Protein AF-A0AAN7WVH7-F1 (afdb_monomer)

Secondary structure (DSSP, 8-state):
-----PPPPHHHHHHHHHHHHHHHHHHHHHHHHHHHHHHHHHHHHHHHHHHHHHHHHHHHHHHHHHHHHHHHHHHHHHHHHHHHHHHHHHHH---HHHHHHHHHHHHHHTT--HHHHHHHHHHHHHHH--

InterPro domains:
  IPR000237 GRIP domain [PF01465] (77-118)
  IPR000237 GRIP domain [PS50913] (73-123)
  IPR000237 GRIP domain [SM00755] (76-123)
  IPR051952 Golgi-associated and autophagy-related protein [PTHR23157] (3-127)

Sequence (130 aa):
MALRRAAPSEPTLLLYAEQLARKEVEAGALRREKHRLQDELHRLQAATVANAEQHGEEAATLRGQIDKLHRDQSREGANMEYLKNVIYKFLTLQDTSGRMQTLNAILTILHFSPQEKNCVTKLQRNAWWR

Mean predicted aligned error: 12.23 Å

Solvent-accessible surface area (backbone atoms only — not comparable to full-atom values): 7289 Å² total; per-residue (Å²): 139,83,83,77,78,76,76,80,52,69,73,58,55,52,53,50,52,53,54,49,52,53,49,52,53,51,52,50,52,52,51,53,51,50,51,52,53,51,54,50,49,52,51,53,50,52,52,49,51,54,51,52,52,52,52,50,54,51,51,53,51,52,48,54,52,52,56,47,52,52,51,52,52,52,48,52,52,53,50,50,54,50,50,51,54,40,52,51,46,36,74,68,47,86,49,70,66,62,24,51,52,30,47,54,48,51,42,56,78,68,63,53,50,75,67,55,50,51,53,53,53,55,54,48,51,69,68,71,79,111

Radius of gyration: 44.94 Å; Cα contacts (8 Å, |Δi|>4): 24; chains: 1; bounding box: 76×31×127 Å

Foldseek 3Di:
DDPDPDDDDPVVVVVVVVVVVVVVVVVVVVVVVVVVVVVVVVVVVVVVVVVVVVVVVVVVVVVVVVVVVVVVVVVVVVLVVVLVVLVVCLVPDPDPVSVVVSVVVNCVSVVPDPVRVVVVVVVVCVVPVD

pLDDT: mean 88.32, std 13.07, range [39.53, 98.31]

Organism: Eleginops maclovinus (NCBI:txid56733)

Nearest PDB structures (foldseek):
  5f5p-assembly1_A  TM=4.307E-01  e=6.627E+00  Homo sapiens

Structure (mmCIF, N/CA/C/O backbone):
data_AF-A0AAN7WVH7-F1
#
_entry.id   AF-A0AAN7WVH7-F1
#
loop_
_atom_site.group_PDB
_atom_site.id
_atom_site.type_symbol
_atom_site.label_atom_id
_atom_site.label_alt_id
_atom_site.label_comp_id
_atom_site.label_asym_id
_atom_site.label_entity_id
_atom_site.label_seq_id
_atom_site.pdbx_PDB_ins_code
_atom_site.Cartn_x
_atom_site.Cartn_y
_atom_site.Cartn_z
_atom_site.occupancy
_atom_site.B_iso_or_equiv
_atom_site.auth_seq_id
_atom_site.auth_comp_id
_atom_site.auth_asym_id
_atom_site.auth_atom_id
_atom_site.pdbx_PDB_model_num
ATOM 1 N N . MET A 1 1 ? 38.923 -21.082 -78.537 1.00 39.53 1 MET A N 1
ATOM 2 C CA . MET A 1 1 ? 38.753 -19.616 -78.441 1.00 39.53 1 MET A CA 1
ATOM 3 C C . MET A 1 1 ? 38.916 -19.208 -76.985 1.00 39.53 1 MET A C 1
ATOM 5 O O . MET A 1 1 ? 38.106 -19.616 -76.166 1.00 39.53 1 MET A O 1
ATOM 9 N N . ALA A 1 2 ? 40.001 -18.508 -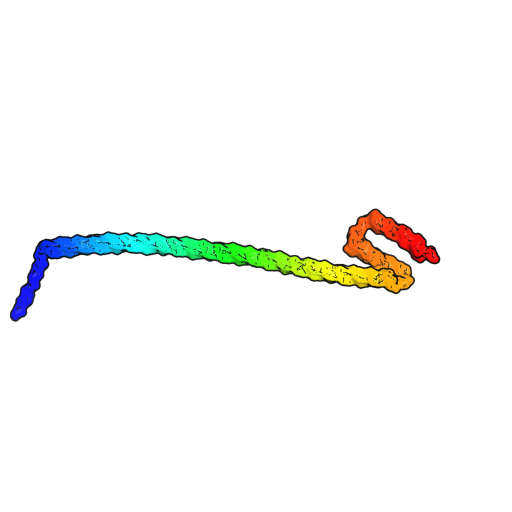76.651 1.00 43.25 2 ALA A N 1
ATOM 10 C CA . ALA A 1 2 ? 40.298 -18.080 -75.285 1.00 43.25 2 ALA A CA 1
ATOM 11 C C . ALA A 1 2 ? 39.622 -16.730 -74.998 1.00 43.25 2 ALA A C 1
ATOM 13 O O . ALA A 1 2 ? 39.844 -15.760 -75.720 1.00 43.25 2 ALA A O 1
ATOM 14 N N . LEU A 1 3 ? 38.797 -16.668 -73.950 1.00 47.31 3 LEU A N 1
ATOM 15 C CA . LEU A 1 3 ? 38.238 -15.420 -73.434 1.00 47.31 3 LEU A CA 1
ATOM 16 C C . LEU A 1 3 ? 39.374 -14.586 -72.832 1.00 47.31 3 LEU A C 1
ATOM 18 O O . LEU A 1 3 ? 39.871 -1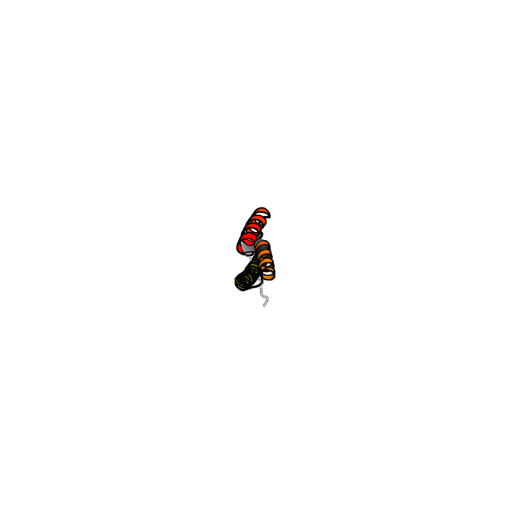4.873 -71.744 1.00 47.31 3 LEU A O 1
ATOM 22 N N . ARG A 1 4 ? 39.796 -13.544 -73.552 1.00 50.97 4 ARG A N 1
ATOM 23 C CA . ARG A 1 4 ? 40.710 -12.525 -73.034 1.00 50.97 4 ARG A CA 1
ATOM 24 C C . ARG A 1 4 ? 39.947 -11.727 -71.975 1.00 50.97 4 ARG A C 1
ATOM 26 O O . ARG A 1 4 ? 39.165 -10.843 -72.312 1.00 50.97 4 ARG A O 1
ATOM 33 N N . ARG A 1 5 ? 40.137 -12.064 -70.695 1.00 56.22 5 ARG A N 1
ATOM 34 C CA . ARG A 1 5 ? 39.713 -11.209 -69.577 1.00 56.22 5 ARG A CA 1
ATOM 35 C C . ARG A 1 5 ? 40.398 -9.855 -69.761 1.00 56.22 5 ARG A C 1
ATOM 37 O O . ARG A 1 5 ? 41.616 -9.762 -69.630 1.00 56.22 5 ARG A O 1
ATOM 44 N N . ALA A 1 6 ? 39.629 -8.833 -70.123 1.00 57.44 6 ALA A N 1
ATOM 45 C CA . ALA A 1 6 ? 40.107 -7.462 -70.095 1.00 57.44 6 ALA A CA 1
ATOM 46 C C . ALA A 1 6 ? 40.459 -7.129 -68.640 1.00 57.44 6 ALA A C 1
ATOM 48 O O . ALA A 1 6 ? 39.612 -7.259 -67.755 1.00 57.44 6 ALA A O 1
ATOM 49 N N . ALA A 1 7 ? 41.720 -6.776 -68.385 1.00 62.53 7 ALA A N 1
ATOM 50 C CA . ALA A 1 7 ? 42.112 -6.242 -67.091 1.00 62.53 7 ALA A CA 1
ATOM 51 C C . ALA A 1 7 ? 41.354 -4.919 -66.879 1.00 62.53 7 ALA A C 1
ATOM 53 O O . ALA A 1 7 ? 41.265 -4.130 -67.826 1.00 62.53 7 ALA A O 1
ATOM 54 N N . PRO A 1 8 ? 40.766 -4.685 -65.695 1.00 60.53 8 PRO A N 1
ATOM 55 C CA . PRO A 1 8 ? 40.081 -3.431 -65.417 1.00 60.53 8 PRO A CA 1
ATOM 56 C C . PRO A 1 8 ? 41.062 -2.270 -65.607 1.00 60.53 8 PRO A C 1
ATOM 58 O O . PRO A 1 8 ? 42.198 -2.331 -65.137 1.00 60.53 8 PRO A O 1
ATOM 61 N N . SER A 1 9 ? 40.642 -1.236 -66.336 1.00 68.94 9 SER A N 1
ATOM 62 C CA . SER A 1 9 ? 41.453 -0.038 -66.526 1.00 68.94 9 SER A CA 1
ATOM 63 C C . SER A 1 9 ? 41.626 0.678 -65.182 1.00 68.94 9 SER A C 1
ATOM 65 O O . SER A 1 9 ? 40.712 0.724 -64.359 1.00 68.94 9 SER A O 1
ATOM 67 N N . GLU A 1 10 ? 42.812 1.234 -64.953 1.00 69.62 10 GLU A N 1
ATOM 68 C CA . GLU A 1 10 ? 43.189 1.991 -63.750 1.00 69.62 10 GLU A CA 1
ATOM 69 C C . GLU A 1 10 ? 42.117 2.995 -63.247 1.00 69.62 10 GLU A C 1
ATOM 71 O O . GLU A 1 10 ? 41.813 2.975 -62.052 1.00 69.62 10 GLU A O 1
ATOM 76 N N . PRO A 1 11 ? 41.428 3.783 -64.106 1.00 75.81 11 PRO A N 1
ATOM 77 C CA . PRO A 1 11 ? 40.327 4.651 -63.665 1.00 75.81 11 PRO A CA 1
ATOM 78 C C . PRO A 1 11 ? 39.104 3.906 -63.096 1.00 75.81 11 PRO A C 1
ATOM 80 O O . PRO A 1 11 ? 38.418 4.433 -62.221 1.00 75.81 11 PRO A O 1
ATOM 83 N N . THR A 1 12 ? 38.816 2.679 -63.542 1.00 80.31 12 THR A N 1
ATOM 84 C CA . THR A 1 12 ? 37.715 1.861 -63.000 1.00 80.31 12 THR A CA 1
ATOM 85 C C . THR A 1 12 ? 38.056 1.295 -61.622 1.00 80.31 12 THR A C 1
ATOM 87 O O . THR A 1 12 ? 37.189 1.245 -60.749 1.00 80.31 12 THR A O 1
ATOM 90 N N . LEU A 1 13 ? 39.317 0.908 -61.401 1.00 86.06 13 LEU A N 1
ATOM 91 C CA . LEU A 1 13 ? 39.790 0.451 -60.090 1.00 86.06 13 LEU A CA 1
ATOM 92 C C . LEU A 1 13 ? 39.737 1.575 -59.048 1.00 86.06 13 LEU A C 1
ATOM 94 O O . LEU A 1 13 ? 39.318 1.339 -57.916 1.00 86.06 13 LEU A O 1
ATOM 98 N N . LEU A 1 14 ? 40.098 2.799 -59.445 1.00 86.50 14 LEU A N 1
ATOM 99 C CA . LEU A 1 14 ? 40.073 3.968 -58.566 1.00 86.50 14 LEU A CA 1
ATOM 100 C C . LEU A 1 14 ? 38.641 4.338 -58.145 1.00 86.50 14 LEU A C 1
ATOM 102 O O . LEU A 1 14 ? 38.384 4.533 -56.957 1.00 86.50 14 LEU A O 1
ATOM 106 N N . LEU A 1 15 ? 37.690 4.342 -59.087 1.00 88.50 15 LEU A N 1
ATOM 107 C CA . LEU A 1 15 ? 36.272 4.580 -58.786 1.00 88.50 15 LEU A CA 1
ATOM 108 C C . LEU A 1 15 ? 35.697 3.525 -57.826 1.00 88.50 15 LEU A C 1
ATOM 110 O O . LEU A 1 15 ? 34.948 3.857 -56.907 1.00 88.50 15 LEU A O 1
ATOM 114 N N . TYR A 1 16 ? 36.051 2.252 -58.020 1.00 91.69 16 TYR A N 1
ATOM 115 C CA . TYR A 1 16 ? 35.602 1.173 -57.139 1.00 91.69 16 TYR A CA 1
ATOM 116 C C . TYR A 1 16 ? 36.172 1.310 -55.720 1.00 91.69 16 TYR A C 1
ATOM 118 O O . TYR A 1 16 ? 35.438 1.151 -54.744 1.00 91.69 16 TYR A O 1
ATOM 126 N N . ALA A 1 17 ? 37.456 1.662 -55.593 1.00 90.88 17 ALA A N 1
ATOM 127 C CA . ALA A 1 17 ? 38.084 1.915 -54.298 1.00 90.88 17 ALA A CA 1
ATOM 128 C C . ALA A 1 17 ? 37.410 3.078 -53.548 1.00 90.88 17 ALA A C 1
ATOM 130 O O . ALA A 1 17 ? 37.166 2.981 -52.346 1.00 90.88 17 ALA A O 1
ATOM 131 N N . GLU A 1 18 ? 37.035 4.148 -54.256 1.00 91.88 18 GLU A N 1
ATOM 132 C CA . GLU A 1 18 ? 36.302 5.270 -53.663 1.00 91.88 18 GLU A CA 1
ATOM 133 C C . GLU A 1 18 ? 34.905 4.852 -53.168 1.00 91.88 18 GLU A C 1
ATOM 135 O O . GLU A 1 18 ? 34.496 5.203 -52.057 1.00 91.88 18 GLU A O 1
ATOM 140 N N . GLN A 1 19 ? 34.167 4.073 -53.965 1.00 93.25 19 GLN A N 1
ATOM 141 C CA . GLN A 1 19 ? 32.855 3.552 -53.567 1.00 93.25 19 GLN A CA 1
ATOM 142 C C . GLN A 1 19 ? 32.951 2.634 -52.345 1.00 93.25 19 GLN A C 1
ATOM 144 O O . GLN A 1 19 ? 32.116 2.731 -51.440 1.00 93.25 19 GLN A O 1
ATOM 149 N N . LEU A 1 20 ? 33.978 1.781 -52.297 1.00 94.00 20 LEU A N 1
ATOM 150 C CA . LEU A 1 20 ? 34.244 0.910 -51.157 1.00 94.00 20 LEU A CA 1
ATOM 151 C C . LEU A 1 20 ? 34.531 1.733 -49.896 1.00 94.00 20 LEU A C 1
ATOM 153 O O . LEU A 1 20 ? 33.885 1.511 -48.873 1.00 94.00 20 LEU A O 1
ATOM 157 N N . ALA A 1 21 ? 35.395 2.747 -49.990 1.00 93.12 21 ALA A N 1
ATOM 158 C CA . ALA A 1 21 ? 35.709 3.630 -48.869 1.00 93.12 21 ALA A CA 1
ATOM 159 C C . ALA A 1 21 ? 34.458 4.348 -48.325 1.00 93.12 21 ALA A C 1
ATOM 161 O O . ALA A 1 21 ? 34.244 4.403 -47.113 1.00 93.12 21 ALA A O 1
ATOM 162 N N . ARG A 1 22 ? 33.571 4.841 -49.204 1.00 94.00 22 ARG A N 1
ATOM 163 C CA . ARG A 1 22 ? 32.292 5.450 -48.786 1.00 94.00 22 ARG A CA 1
ATOM 164 C C . ARG A 1 22 ? 31.412 4.458 -48.025 1.00 94.00 22 ARG A C 1
ATOM 166 O O . ARG A 1 22 ? 30.834 4.815 -46.998 1.00 94.00 22 ARG A O 1
ATOM 173 N N . LYS A 1 23 ? 31.331 3.213 -48.502 1.00 95.44 23 LYS A N 1
ATOM 174 C CA . LYS A 1 23 ? 30.547 2.156 -47.848 1.00 95.44 23 LYS A CA 1
ATOM 175 C C . LYS A 1 23 ? 31.131 1.736 -46.505 1.00 95.44 23 LYS A C 1
ATOM 177 O O . LYS A 1 23 ? 30.369 1.493 -45.574 1.00 95.44 23 LYS A O 1
ATOM 182 N N . GLU A 1 24 ? 32.451 1.700 -46.367 1.00 96.25 24 GLU A N 1
ATOM 183 C CA . GLU A 1 24 ? 33.112 1.414 -45.091 1.00 96.25 24 GLU A CA 1
ATOM 184 C C . GLU A 1 24 ? 32.859 2.510 -44.051 1.00 96.25 24 GLU A C 1
ATOM 186 O O . GLU A 1 24 ? 32.568 2.204 -42.891 1.00 96.25 24 GLU A O 1
ATOM 191 N N . VAL A 1 25 ? 32.888 3.782 -44.463 1.00 96.38 25 VAL A N 1
ATOM 192 C CA . VAL A 1 25 ? 32.550 4.914 -43.586 1.00 96.38 25 VAL A CA 1
ATOM 193 C C . VAL A 1 25 ? 31.090 4.843 -43.133 1.00 96.38 25 VAL A C 1
ATOM 195 O O . VAL A 1 25 ? 30.813 4.981 -41.938 1.00 96.38 25 VAL A O 1
ATOM 198 N N . GLU A 1 26 ? 30.164 4.578 -44.058 1.00 96.81 26 GLU A N 1
ATOM 199 C CA . GLU A 1 26 ? 28.734 4.408 -43.766 1.00 96.81 26 GLU A CA 1
ATOM 200 C C . GLU A 1 26 ? 28.498 3.231 -42.803 1.00 96.81 26 GLU A C 1
ATOM 202 O O . GLU A 1 26 ? 27.833 3.382 -41.776 1.00 96.81 26 GLU A O 1
ATOM 207 N N . ALA A 1 27 ? 29.125 2.080 -43.059 1.00 96.75 27 ALA A N 1
ATOM 208 C CA . ALA A 1 27 ? 29.056 0.916 -42.180 1.00 96.75 27 ALA A CA 1
ATOM 209 C C . ALA A 1 27 ? 29.642 1.206 -40.787 1.00 96.75 27 ALA A C 1
ATOM 211 O O . ALA A 1 27 ? 29.095 0.757 -39.777 1.00 96.75 27 ALA A O 1
ATOM 212 N N . GLY A 1 28 ? 30.730 1.976 -40.710 1.00 97.31 28 GLY A N 1
ATOM 213 C CA . GLY A 1 28 ? 31.314 2.426 -39.449 1.00 97.31 28 GLY A CA 1
ATOM 214 C C . GLY A 1 28 ? 30.374 3.337 -38.657 1.00 97.31 28 GLY A C 1
ATOM 215 O O . GLY A 1 28 ? 30.230 3.165 -37.446 1.00 97.31 28 GLY A O 1
ATOM 216 N N . ALA A 1 29 ? 29.693 4.268 -39.331 1.00 97.25 29 ALA A N 1
ATOM 217 C CA . ALA A 1 29 ? 28.695 5.135 -38.708 1.00 97.25 29 ALA A CA 1
ATOM 218 C C . ALA A 1 29 ? 27.496 4.332 -38.177 1.00 97.25 29 ALA A C 1
ATOM 220 O O . ALA A 1 29 ? 27.137 4.484 -37.010 1.00 97.25 29 ALA A O 1
ATOM 221 N N . LEU A 1 30 ? 26.953 3.413 -38.983 1.00 97.69 30 LEU A N 1
ATOM 222 C CA . LEU A 1 30 ? 25.840 2.546 -38.581 1.00 97.69 30 LEU A CA 1
ATOM 223 C C . LEU A 1 30 ? 26.198 1.636 -37.401 1.00 97.69 30 LEU A C 1
ATOM 225 O O . LEU A 1 30 ? 25.378 1.436 -36.508 1.00 97.69 30 LEU A O 1
ATOM 229 N N . ARG A 1 31 ? 27.426 1.102 -37.350 1.00 97.94 31 ARG A N 1
ATOM 230 C CA . ARG A 1 31 ? 27.892 0.301 -36.203 1.00 97.94 31 ARG A CA 1
ATOM 231 C C . ARG A 1 31 ? 27.949 1.123 -34.921 1.00 97.94 31 ARG A C 1
ATOM 233 O O . ARG A 1 31 ? 27.511 0.634 -33.884 1.00 97.94 31 ARG A O 1
ATOM 240 N N . ARG A 1 32 ? 28.457 2.359 -34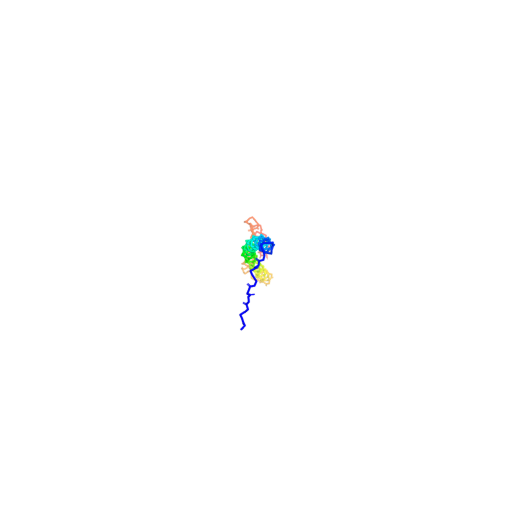.983 1.00 98.00 32 ARG A N 1
ATOM 241 C CA . ARG A 1 32 ? 28.484 3.261 -33.819 1.00 98.00 32 ARG A CA 1
ATOM 242 C C . ARG A 1 32 ? 27.077 3.579 -33.326 1.00 98.00 32 ARG A C 1
ATOM 244 O O . ARG A 1 32 ? 26.835 3.494 -32.127 1.00 98.00 32 ARG A O 1
ATOM 251 N N . GLU A 1 33 ? 26.158 3.874 -34.241 1.00 97.94 33 GLU A N 1
ATOM 252 C CA . GLU A 1 33 ? 24.773 4.170 -33.874 1.00 97.94 33 GLU A CA 1
ATOM 253 C C . GLU A 1 33 ? 24.067 2.947 -33.283 1.00 97.94 33 GLU A C 1
ATOM 255 O O . GLU A 1 33 ? 23.425 3.046 -32.242 1.00 97.94 33 GLU A O 1
ATOM 260 N N . LYS A 1 34 ? 24.271 1.761 -33.869 1.00 98.19 34 LYS A N 1
ATOM 261 C CA . LYS A 1 34 ? 23.797 0.503 -33.286 1.00 98.19 34 LYS A CA 1
ATOM 262 C C . LYS A 1 34 ? 24.301 0.339 -31.851 1.00 98.19 34 LYS A C 1
ATOM 264 O O . LYS A 1 34 ? 23.499 0.033 -30.977 1.00 98.19 34 LYS A O 1
ATOM 269 N N . HIS A 1 35 ? 25.600 0.518 -31.607 1.00 98.25 35 HIS A N 1
ATOM 270 C CA . HIS A 1 35 ? 26.160 0.374 -30.262 1.00 98.25 35 HIS A CA 1
ATOM 271 C C . HIS A 1 35 ? 25.545 1.371 -29.279 1.00 98.25 35 HIS A C 1
ATOM 273 O O . HIS A 1 35 ? 25.123 0.971 -28.200 1.00 98.25 35 HIS A O 1
ATOM 279 N N . ARG A 1 36 ? 25.386 2.633 -29.689 1.00 98.19 36 ARG A N 1
ATOM 280 C CA . ARG A 1 36 ? 24.710 3.653 -28.882 1.00 98.19 36 ARG A CA 1
ATOM 281 C C . ARG A 1 36 ? 23.278 3.246 -28.519 1.00 98.19 36 ARG A C 1
ATOM 283 O O . ARG A 1 36 ? 22.904 3.338 -27.354 1.00 98.19 36 ARG A O 1
ATOM 290 N N . LEU A 1 37 ? 22.495 2.783 -29.494 1.00 98.19 37 LEU A N 1
ATOM 291 C CA . LEU A 1 37 ? 21.114 2.348 -29.266 1.00 98.19 37 LEU A CA 1
ATOM 292 C C . LEU A 1 37 ? 21.039 1.100 -28.379 1.00 98.19 37 LEU A C 1
ATOM 294 O O . LEU A 1 37 ? 20.123 0.976 -27.572 1.00 98.19 37 LEU A O 1
ATOM 298 N N . GLN A 1 38 ? 22.001 0.180 -28.498 1.00 98.31 38 GLN A N 1
ATOM 299 C CA . GLN A 1 38 ? 22.098 -0.981 -27.611 1.00 98.31 38 GLN A CA 1
ATOM 300 C C . GLN A 1 38 ? 22.382 -0.559 -26.165 1.00 98.31 38 GLN A C 1
ATOM 302 O O . GLN A 1 38 ? 21.719 -1.047 -25.251 1.00 98.31 38 GLN A O 1
ATOM 307 N N . ASP A 1 39 ? 23.307 0.378 -25.955 1.0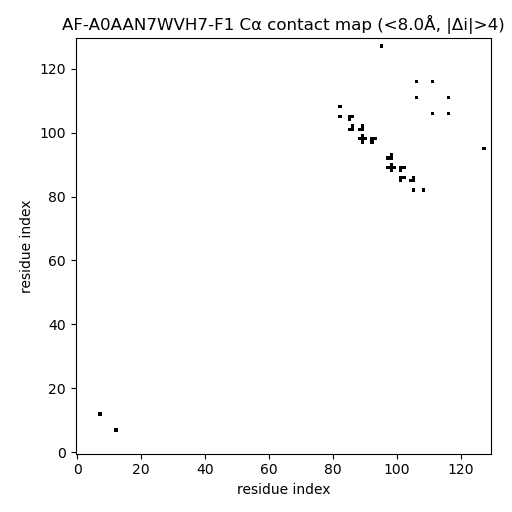0 98.19 39 ASP A N 1
ATOM 308 C CA . ASP A 1 39 ? 23.611 0.905 -24.622 1.00 98.19 39 ASP A CA 1
ATOM 309 C C . ASP A 1 39 ? 22.404 1.632 -24.014 1.00 98.19 39 ASP A C 1
ATOM 311 O O . ASP A 1 39 ? 22.102 1.473 -22.830 1.00 98.19 39 ASP A O 1
ATOM 315 N N . GLU A 1 40 ? 21.684 2.412 -24.821 1.00 98.12 40 GLU A N 1
ATOM 316 C CA . GLU A 1 40 ? 20.465 3.099 -24.394 1.00 98.12 40 GLU A CA 1
ATOM 317 C C . GLU A 1 40 ? 19.352 2.110 -24.031 1.00 98.12 40 GLU A C 1
ATOM 319 O O . GLU A 1 40 ? 18.736 2.240 -22.972 1.00 98.12 40 GLU A O 1
ATOM 324 N N . LEU A 1 41 ? 19.159 1.063 -24.839 1.00 98.31 41 LEU A N 1
ATOM 325 C CA . LEU A 1 41 ? 18.211 -0.009 -24.544 1.00 98.31 41 LEU A CA 1
ATOM 326 C C . LEU A 1 41 ? 18.536 -0.694 -23.213 1.00 98.31 41 LEU A C 1
ATOM 328 O O . LEU A 1 41 ? 17.639 -0.887 -22.392 1.00 98.31 41 LEU A O 1
ATOM 332 N N . HIS A 1 42 ? 19.805 -1.026 -22.971 1.00 98.19 42 HIS A N 1
ATOM 333 C CA . HIS A 1 42 ? 20.222 -1.647 -21.714 1.00 98.19 42 HIS A CA 1
ATOM 334 C C . HIS A 1 42 ? 19.984 -0.734 -20.507 1.00 98.19 42 HIS A C 1
ATOM 336 O O . HIS A 1 42 ? 19.513 -1.200 -19.468 1.00 98.19 42 HIS A O 1
ATOM 342 N N . ARG A 1 43 ? 20.238 0.573 -20.644 1.00 98.06 43 ARG A N 1
ATOM 343 C CA . ARG A 1 43 ? 19.939 1.557 -19.589 1.00 98.06 43 ARG A CA 1
ATOM 344 C C . ARG A 1 43 ? 18.445 1.645 -19.297 1.00 98.06 43 ARG A C 1
ATOM 346 O O . ARG A 1 43 ? 18.057 1.629 -18.132 1.00 98.06 43 ARG A O 1
ATOM 353 N N . LEU A 1 44 ? 17.610 1.700 -20.3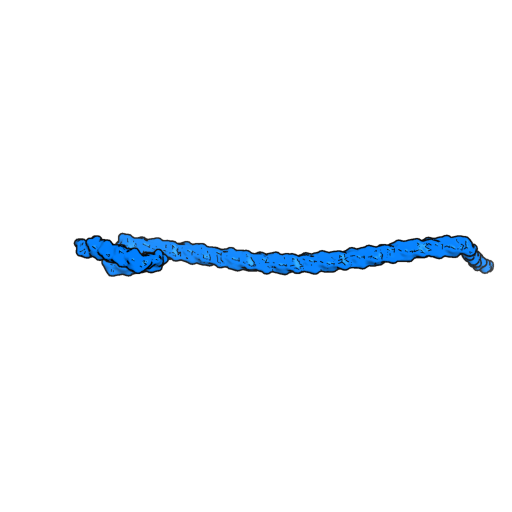35 1.00 98.19 44 LEU A N 1
ATOM 354 C CA . LEU A 1 44 ? 16.154 1.751 -20.180 1.00 98.19 44 LEU A CA 1
ATOM 355 C C . LEU A 1 44 ? 15.600 0.467 -19.551 1.00 98.19 44 LEU A C 1
ATOM 357 O O . LEU A 1 44 ? 14.725 0.540 -18.690 1.00 98.19 44 LEU A O 1
ATOM 361 N N . GLN A 1 45 ? 16.133 -0.699 -19.924 1.00 98.19 45 GLN A N 1
ATOM 362 C CA . GLN A 1 45 ? 15.766 -1.975 -19.305 1.00 98.19 45 GLN A CA 1
ATOM 363 C C . GLN A 1 45 ? 16.104 -1.991 -17.812 1.00 98.19 45 GLN A C 1
ATOM 365 O O . GLN A 1 45 ? 15.240 -2.322 -17.003 1.00 98.19 45 GLN A O 1
ATOM 370 N N . ALA A 1 46 ? 17.317 -1.572 -17.437 1.00 97.75 46 ALA A N 1
ATOM 371 C CA . ALA A 1 46 ? 17.7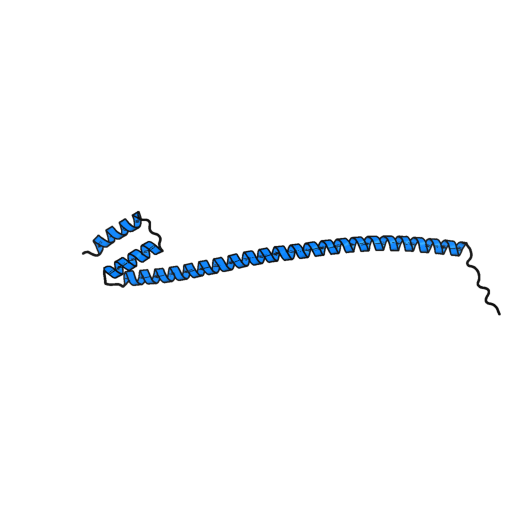26 -1.498 -16.036 1.00 97.75 46 ALA A CA 1
ATOM 372 C C . ALA A 1 46 ? 16.838 -0.537 -15.226 1.00 97.75 46 ALA A C 1
ATOM 374 O O . ALA A 1 46 ? 16.373 -0.893 -14.145 1.00 97.75 46 ALA A O 1
ATOM 375 N N . ALA A 1 47 ? 16.539 0.646 -15.774 1.00 97.94 47 ALA A N 1
ATOM 376 C CA . ALA A 1 47 ? 15.643 1.608 -15.135 1.00 97.94 47 ALA A CA 1
ATOM 377 C C . ALA 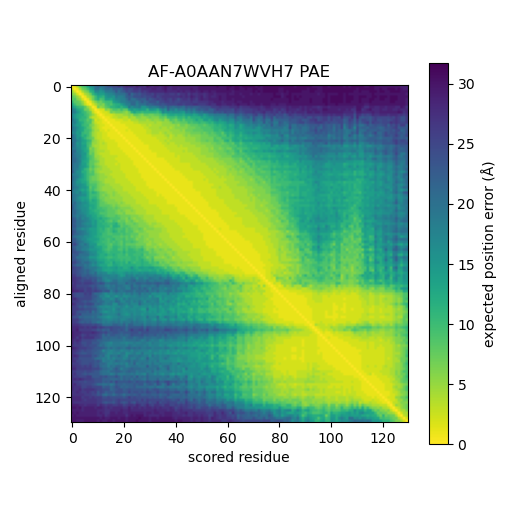A 1 47 ? 14.218 1.055 -14.971 1.00 97.94 47 ALA A C 1
ATOM 379 O O . ALA A 1 47 ? 13.598 1.244 -13.928 1.00 97.94 47 ALA A O 1
ATOM 380 N N . THR A 1 48 ? 13.710 0.336 -15.976 1.00 97.81 48 THR A N 1
ATOM 381 C CA . THR A 1 48 ? 12.373 -0.275 -15.925 1.00 97.81 48 THR A CA 1
ATOM 382 C C . THR A 1 48 ? 12.284 -1.341 -14.835 1.00 97.81 48 THR A C 1
ATOM 384 O O . THR A 1 48 ? 11.303 -1.367 -14.098 1.00 97.81 48 THR A O 1
ATOM 387 N N . VAL A 1 49 ? 13.306 -2.196 -14.710 1.00 97.81 49 VAL A N 1
ATOM 388 C CA . VAL A 1 49 ? 13.366 -3.229 -13.663 1.00 97.81 49 VAL A CA 1
ATOM 389 C C . VAL A 1 49 ? 13.409 -2.588 -12.279 1.00 97.81 49 VAL A C 1
ATOM 391 O O . VAL A 1 49 ? 12.562 -2.907 -11.451 1.00 97.81 49 VAL A O 1
ATOM 394 N N . ALA A 1 50 ? 14.310 -1.627 -12.060 1.00 97.19 50 ALA A N 1
ATOM 395 C CA . ALA A 1 50 ? 14.419 -0.933 -10.777 1.00 97.19 50 ALA A CA 1
ATOM 396 C C . ALA A 1 50 ? 13.105 -0.231 -10.386 1.00 97.19 50 ALA A C 1
ATOM 398 O O . ALA A 1 50 ? 12.662 -0.308 -9.242 1.00 97.19 50 ALA A O 1
ATOM 399 N N . ASN A 1 51 ? 12.439 0.412 -11.349 1.00 97.75 51 ASN A N 1
ATOM 400 C CA . ASN A 1 51 ? 11.165 1.078 -11.102 1.00 97.75 51 ASN A CA 1
ATOM 401 C C . ASN A 1 51 ? 10.035 0.078 -10.797 1.00 97.75 51 ASN A C 1
ATOM 403 O O . ASN A 1 51 ? 9.184 0.338 -9.950 1.00 97.75 51 ASN A O 1
ATOM 407 N N . ALA A 1 52 ? 10.025 -1.080 -11.464 1.00 97.38 52 ALA A N 1
ATOM 408 C CA . ALA A 1 52 ? 9.061 -2.140 -11.186 1.00 97.38 52 ALA A CA 1
ATOM 409 C C . ALA A 1 52 ? 9.252 -2.738 -9.782 1.00 97.38 52 ALA A C 1
ATOM 411 O O . ALA A 1 52 ? 8.264 -2.976 -9.089 1.00 97.38 52 ALA A O 1
ATOM 412 N N . GLU A 1 53 ? 10.500 -2.940 -9.353 1.00 97.44 53 GLU A N 1
ATOM 413 C CA . GLU A 1 53 ? 10.830 -3.395 -7.998 1.00 97.44 53 GLU A CA 1
ATOM 414 C C . GLU A 1 53 ? 10.356 -2.384 -6.947 1.00 97.44 53 GLU A C 1
ATOM 416 O O . GLU A 1 53 ? 9.606 -2.755 -6.042 1.00 97.44 53 GLU A O 1
ATOM 421 N N . GLN A 1 54 ? 10.685 -1.099 -7.125 1.00 97.38 54 GLN A N 1
ATOM 422 C CA . GLN A 1 54 ? 10.262 -0.035 -6.212 1.00 97.38 54 GLN A CA 1
ATOM 423 C C . GLN A 1 54 ? 8.733 0.041 -6.087 1.00 97.38 54 GLN A C 1
ATOM 425 O O . GLN A 1 54 ? 8.191 0.051 -4.981 1.00 97.38 54 GLN A O 1
ATOM 430 N N . HIS A 1 55 ? 8.010 0.044 -7.210 1.00 97.56 55 HIS A N 1
ATOM 431 C CA . HIS A 1 55 ? 6.547 0.066 -7.174 1.00 97.56 55 HIS A CA 1
ATOM 432 C C . HIS A 1 55 ? 5.950 -1.203 -6.557 1.00 97.56 55 HIS A C 1
ATOM 434 O O . HIS A 1 55 ? 4.895 -1.139 -5.921 1.00 97.56 55 HIS A O 1
ATOM 440 N N . GLY A 1 56 ? 6.610 -2.354 -6.714 1.00 97.75 56 GLY A N 1
ATOM 441 C CA . GLY A 1 56 ? 6.227 -3.594 -6.045 1.00 97.75 56 GLY A CA 1
ATOM 442 C C . GLY A 1 56 ? 6.306 -3.476 -4.521 1.00 97.75 56 GLY A C 1
ATOM 443 O O . GLY A 1 56 ? 5.355 -3.840 -3.823 1.00 97.75 56 GLY A O 1
ATOM 444 N N . GLU A 1 57 ? 7.397 -2.913 -4.003 1.00 97.44 57 GLU A N 1
ATOM 445 C CA . GLU A 1 57 ? 7.581 -2.667 -2.567 1.00 97.44 57 GLU A CA 1
ATOM 446 C C . GLU A 1 57 ? 6.583 -1.638 -2.016 1.00 97.44 57 GLU A C 1
ATOM 448 O O . GLU A 1 57 ? 5.979 -1.853 -0.956 1.00 97.44 57 GLU A O 1
ATOM 453 N N . GLU A 1 58 ? 6.347 -0.548 -2.748 1.00 97.81 58 GLU A N 1
ATOM 454 C CA . GLU A 1 58 ? 5.339 0.461 -2.402 1.00 97.81 58 GLU A CA 1
ATOM 455 C C . GLU A 1 58 ? 3.937 -0.162 -2.335 1.00 97.81 58 GLU A C 1
ATOM 457 O O . GLU A 1 58 ? 3.212 0.024 -1.353 1.00 97.81 58 GLU A O 1
ATOM 462 N N . ALA A 1 59 ? 3.564 -0.965 -3.337 1.00 97.81 59 ALA A N 1
ATOM 463 C CA . ALA A 1 59 ? 2.276 -1.649 -3.375 1.00 97.81 59 ALA A CA 1
ATOM 464 C C . ALA A 1 59 ? 2.114 -2.649 -2.219 1.00 97.81 59 ALA A C 1
ATOM 466 O O . ALA A 1 59 ? 1.042 -2.713 -1.609 1.00 97.81 59 ALA A O 1
ATOM 467 N N . ALA A 1 60 ? 3.167 -3.401 -1.883 1.00 96.94 60 ALA A N 1
ATOM 468 C CA . ALA A 1 60 ? 3.165 -4.320 -0.746 1.00 96.94 60 ALA A CA 1
ATOM 469 C C . ALA A 1 60 ? 2.994 -3.570 0.586 1.00 96.94 60 ALA A C 1
ATOM 471 O O . ALA A 1 60 ? 2.189 -3.970 1.433 1.00 96.94 60 ALA A O 1
ATOM 472 N N . THR A 1 61 ? 3.686 -2.440 0.742 1.00 97.69 61 THR A N 1
ATOM 473 C CA . THR A 1 61 ? 3.580 -1.573 1.923 1.00 97.69 61 THR A CA 1
ATOM 474 C C . THR A 1 61 ? 2.164 -1.022 2.077 1.00 97.69 61 THR A C 1
ATOM 476 O O . THR A 1 61 ? 1.557 -1.151 3.145 1.00 97.69 61 THR A O 1
ATOM 479 N N . LEU A 1 62 ? 1.602 -0.457 1.004 1.00 97.94 62 LEU A N 1
ATOM 480 C CA . LEU A 1 62 ? 0.239 0.077 0.996 1.00 97.94 62 LEU A CA 1
ATOM 481 C C . LEU A 1 62 ? -0.797 -1.014 1.286 1.00 97.94 62 LEU A C 1
ATOM 483 O O . LEU A 1 62 ? -1.724 -0.789 2.066 1.00 97.94 62 LEU A O 1
ATOM 487 N N . ARG A 1 63 ? -0.622 -2.219 0.729 1.00 97.62 63 ARG A N 1
ATOM 488 C CA . ARG A 1 63 ? -1.493 -3.364 1.031 1.00 97.62 63 ARG A CA 1
ATOM 489 C C . ARG A 1 63 ? -1.471 -3.703 2.520 1.00 97.62 63 ARG A C 1
ATOM 491 O O . ARG A 1 63 ? -2.533 -3.827 3.123 1.00 97.62 63 ARG A O 1
ATOM 498 N N . GLY A 1 64 ? -0.285 -3.764 3.126 1.00 96.94 64 GLY A N 1
ATOM 499 C CA . GLY A 1 64 ? -0.143 -4.016 4.561 1.00 96.94 64 GLY A CA 1
ATOM 500 C C . GLY A 1 64 ? -0.816 -2.950 5.435 1.00 96.94 64 GLY A C 1
ATOM 501 O O . GLY A 1 64 ? -1.416 -3.279 6.463 1.00 96.94 64 GLY A O 1
ATOM 502 N N . GLN A 1 65 ? -0.772 -1.680 5.020 1.00 97.38 65 GLN A N 1
ATOM 503 C CA . GLN A 1 65 ? -1.479 -0.592 5.70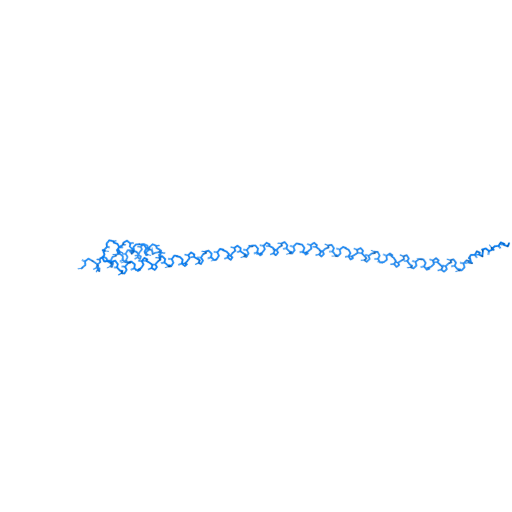3 1.00 97.38 65 GLN A CA 1
ATOM 504 C C . GLN A 1 65 ? -3.003 -0.742 5.599 1.00 97.38 65 GLN A C 1
ATOM 506 O O . GLN A 1 65 ? -3.689 -0.600 6.611 1.00 97.38 65 GLN A O 1
ATOM 511 N N . ILE A 1 66 ? -3.529 -1.086 4.419 1.00 97.12 66 ILE A N 1
ATOM 512 C CA . ILE A 1 66 ? -4.964 -1.351 4.216 1.00 97.12 66 ILE A CA 1
ATOM 513 C C . ILE A 1 66 ? -5.429 -2.515 5.100 1.00 97.12 66 ILE A C 1
ATOM 515 O O . ILE A 1 66 ? -6.428 -2.386 5.808 1.00 97.12 66 ILE A O 1
ATOM 519 N N . ASP A 1 67 ? -4.684 -3.620 5.132 1.00 93.56 67 ASP A N 1
ATOM 520 C CA . ASP A 1 67 ? -5.036 -4.794 5.942 1.00 93.56 67 ASP A CA 1
ATOM 521 C C . ASP A 1 67 ? -4.982 -4.493 7.447 1.00 93.56 67 ASP A C 1
ATOM 523 O O . ASP A 1 67 ? -5.746 -5.045 8.245 1.00 93.56 67 ASP A O 1
ATOM 527 N N . LYS A 1 68 ? -4.069 -3.614 7.873 1.00 94.00 68 LYS A N 1
ATOM 528 C CA . LYS A 1 68 ? -4.043 -3.106 9.247 1.00 94.00 68 LYS A CA 1
ATOM 529 C C . LYS A 1 68 ? -5.292 -2.275 9.544 1.00 94.00 68 LYS A C 1
ATOM 531 O O . LYS A 1 68 ? -5.980 -2.582 10.511 1.00 94.00 68 LYS A O 1
ATOM 536 N N . LEU A 1 69 ? -5.619 -1.301 8.694 1.00 94.94 69 LEU A N 1
ATOM 537 C CA . LEU A 1 69 ? -6.797 -0.445 8.863 1.00 94.94 69 LEU A CA 1
ATOM 538 C C . LEU A 1 69 ? -8.097 -1.252 8.895 1.00 94.94 69 LEU A C 1
ATOM 540 O O . LEU A 1 69 ? -8.935 -1.018 9.758 1.00 94.94 69 LEU A O 1
ATOM 544 N N . HIS A 1 70 ? -8.246 -2.251 8.022 1.00 90.00 70 HIS A N 1
ATOM 545 C CA . HIS A 1 70 ? -9.415 -3.129 8.038 1.00 90.00 70 HIS A CA 1
ATOM 546 C C . HIS A 1 70 ? -9.520 -3.897 9.363 1.00 90.00 70 HIS A C 1
ATOM 548 O O . HIS A 1 70 ? -10.611 -4.030 9.928 1.00 90.00 70 HIS A O 1
ATOM 554 N N . ARG A 1 71 ? -8.403 -4.429 9.876 1.00 87.88 71 ARG A N 1
ATOM 555 C CA . ARG A 1 71 ? -8.390 -5.133 11.168 1.00 87.88 71 ARG A CA 1
ATOM 556 C C . ARG A 1 71 ? -8.730 -4.197 12.320 1.00 87.88 71 ARG A C 1
ATOM 558 O O . ARG A 1 71 ? -9.511 -4.592 13.182 1.00 87.88 71 ARG A O 1
ATOM 565 N N . ASP A 1 72 ? -8.189 -2.985 12.319 1.00 88.69 72 ASP A N 1
ATOM 566 C CA . ASP A 1 72 ? -8.467 -1.980 13.345 1.00 88.69 72 ASP A CA 1
ATOM 567 C C . ASP A 1 72 ? -9.946 -1.560 13.302 1.00 88.69 72 ASP A C 1
ATOM 569 O O . ASP A 1 72 ? -10.624 -1.643 14.323 1.00 88.69 72 ASP A O 1
ATOM 573 N N . GLN A 1 73 ? -10.505 -1.295 12.117 1.00 86.94 73 GLN A N 1
ATOM 574 C CA . GLN A 1 73 ? -11.931 -0.992 11.940 1.00 86.94 73 GLN A CA 1
ATOM 575 C C . GLN A 1 73 ? -12.840 -2.156 12.371 1.00 86.94 73 GLN A C 1
ATOM 577 O O . GLN A 1 73 ? -13.869 -1.954 13.015 1.00 86.94 73 GLN A O 1
ATOM 582 N N . SER A 1 74 ? -12.461 -3.398 12.053 1.00 81.56 74 SER A N 1
ATOM 583 C CA . SER A 1 74 ? -13.218 -4.586 12.478 1.00 81.56 74 SER A CA 1
ATOM 584 C C . SER A 1 74 ? -13.198 -4.749 14.000 1.00 81.56 74 SER A C 1
ATOM 586 O O . SER A 1 74 ? -14.214 -5.104 14.600 1.00 81.56 74 SER A O 1
ATOM 588 N N . ARG A 1 75 ? -12.053 -4.467 14.639 1.00 79.62 75 ARG A N 1
ATOM 589 C CA . ARG A 1 75 ? -11.906 -4.473 16.102 1.00 79.62 75 ARG A CA 1
ATOM 590 C C . ARG A 1 75 ? -12.711 -3.355 16.748 1.00 79.62 75 ARG A C 1
ATOM 592 O O . ARG A 1 75 ? -13.374 -3.617 17.742 1.00 79.62 75 ARG A O 1
ATOM 599 N N . GLU A 1 76 ? -12.699 -2.151 16.186 1.00 83.25 76 GLU A N 1
ATOM 600 C CA . GLU A 1 76 ? -13.540 -1.040 16.646 1.00 83.25 76 GLU A CA 1
ATOM 601 C C . GLU A 1 76 ? -15.028 -1.398 16.570 1.00 83.25 76 GLU A C 1
ATOM 603 O O . GLU A 1 76 ? -15.747 -1.210 17.550 1.00 83.25 76 GLU A O 1
ATOM 608 N N . GLY A 1 77 ? -15.475 -2.006 15.465 1.00 82.44 77 GLY A N 1
ATOM 609 C CA . GLY A 1 77 ? -16.843 -2.511 15.325 1.00 82.44 77 GLY A CA 1
ATOM 610 C C . GLY A 1 77 ? -17.199 -3.569 16.375 1.00 82.44 77 GLY A C 1
ATOM 611 O O . GLY A 1 77 ? -18.228 -3.457 17.042 1.00 82.44 77 GLY A O 1
ATOM 612 N N . ALA A 1 78 ? -16.327 -4.560 16.587 1.00 79.75 78 ALA A N 1
ATOM 613 C CA . ALA A 1 78 ? -16.523 -5.595 17.606 1.00 79.75 78 ALA A CA 1
ATOM 614 C C . ALA A 1 78 ? -16.518 -5.026 19.039 1.00 79.75 78 ALA A C 1
ATOM 616 O O . ALA A 1 78 ? -17.344 -5.417 19.865 1.00 79.75 78 ALA A O 1
ATOM 617 N N . ASN A 1 79 ? -15.629 -4.073 19.329 1.00 87.75 79 ASN A N 1
ATOM 618 C CA . ASN A 1 79 ? -15.563 -3.380 20.615 1.00 87.75 79 ASN A CA 1
ATOM 619 C C . ASN A 1 79 ? -16.833 -2.558 20.866 1.00 87.75 79 ASN A C 1
ATOM 621 O O . ASN A 1 79 ? -17.348 -2.558 21.985 1.00 87.75 79 ASN A O 1
ATOM 625 N N . MET A 1 80 ? -17.362 -1.893 19.835 1.00 90.00 80 MET A N 1
ATOM 626 C CA . MET A 1 80 ? -18.599 -1.117 19.931 1.00 90.00 80 MET A CA 1
ATOM 627 C C . MET A 1 80 ? -19.815 -2.020 20.153 1.00 90.00 80 MET A C 1
ATOM 629 O O . MET A 1 80 ? -20.661 -1.730 20.997 1.00 90.00 80 MET A O 1
ATOM 633 N N . GLU A 1 81 ? -19.879 -3.152 19.452 1.00 90.81 81 GLU A N 1
ATOM 634 C CA . GLU A 1 81 ? -20.931 -4.153 19.639 1.00 90.81 81 GLU A CA 1
ATOM 635 C C . GLU A 1 81 ? -20.888 -4.752 21.053 1.00 90.81 81 GLU A C 1
ATOM 637 O O . GLU A 1 81 ? -21.920 -4.902 21.716 1.00 90.81 81 GLU A O 1
ATOM 642 N N . TYR A 1 82 ? -19.685 -5.028 21.565 1.00 91.81 82 TYR A N 1
ATOM 643 C CA . TYR A 1 82 ? -19.496 -5.447 22.949 1.00 91.81 82 TYR A CA 1
ATOM 644 C C . TYR A 1 82 ? -19.961 -4.370 23.935 1.00 91.81 82 TYR A C 1
ATOM 646 O O . TYR A 1 82 ? -20.745 -4.670 24.838 1.00 91.81 82 TYR A O 1
ATOM 654 N N . LEU A 1 83 ? -19.548 -3.113 23.742 1.00 93.88 83 LEU A N 1
ATOM 655 C CA . LEU A 1 83 ? -19.965 -1.997 24.590 1.00 93.88 83 LEU A CA 1
ATOM 656 C C . LEU A 1 83 ? -21.492 -1.832 24.590 1.00 93.88 83 LEU A C 1
ATOM 658 O O . LEU A 1 83 ? -22.082 -1.700 25.663 1.00 93.88 83 LEU A O 1
ATOM 662 N N . LYS A 1 84 ? -22.145 -1.927 23.424 1.00 95.12 84 LYS A N 1
ATOM 663 C CA . LYS A 1 84 ? -23.612 -1.924 23.299 1.00 95.12 84 LYS A CA 1
ATOM 664 C C . LYS A 1 84 ? -24.245 -3.012 24.167 1.00 95.12 84 LYS A C 1
ATOM 666 O O . LYS A 1 84 ? -25.188 -2.730 24.901 1.00 95.12 84 LYS A O 1
ATOM 671 N N . ASN A 1 85 ? -23.713 -4.233 24.132 1.00 94.56 85 ASN A N 1
ATOM 672 C CA . ASN A 1 85 ? -24.233 -5.351 24.924 1.00 94.56 85 ASN A CA 1
ATOM 673 C C . ASN A 1 85 ? -24.047 -5.142 26.434 1.00 94.56 85 ASN A C 1
ATOM 675 O O . ASN A 1 85 ? -24.934 -5.491 27.217 1.00 94.56 85 ASN A O 1
ATOM 679 N N . VAL A 1 86 ? -22.922 -4.561 26.858 1.00 94.50 86 VAL A N 1
ATOM 680 C CA . VAL A 1 86 ? -22.693 -4.223 28.271 1.00 94.50 86 VAL A CA 1
ATOM 681 C C . VAL A 1 86 ? -23.648 -3.117 28.726 1.00 94.50 86 VAL A C 1
ATOM 683 O O . VAL A 1 86 ? -24.243 -3.247 29.795 1.00 94.50 86 VAL A O 1
ATOM 686 N N . ILE A 1 87 ? -23.852 -2.075 27.912 1.00 95.12 87 ILE A N 1
ATOM 687 C CA . ILE A 1 87 ? -24.816 -0.998 28.192 1.00 95.12 87 ILE A CA 1
ATOM 688 C C . ILE A 1 87 ? -26.242 -1.549 28.254 1.00 95.12 87 ILE A C 1
ATOM 690 O O . ILE A 1 87 ? -26.976 -1.234 29.186 1.00 9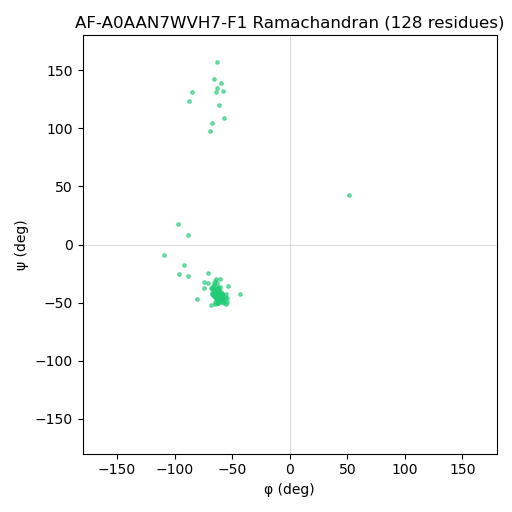5.12 87 ILE A O 1
ATOM 694 N N . TYR A 1 88 ? -26.632 -2.408 27.311 1.00 95.56 88 TYR A N 1
ATOM 695 C CA . TYR A 1 88 ? -27.940 -3.059 27.333 1.00 95.56 88 TYR A CA 1
ATOM 696 C C . TYR A 1 88 ? -28.155 -3.808 28.654 1.00 95.56 88 TYR A C 1
ATOM 698 O O . TYR A 1 88 ? -29.124 -3.533 29.357 1.00 95.56 88 TYR A O 1
ATOM 706 N N . LYS A 1 89 ? -27.202 -4.666 29.053 1.00 94.38 89 LYS A N 1
ATOM 707 C CA . LYS A 1 89 ? -27.264 -5.380 30.338 1.00 94.38 89 LYS A CA 1
ATOM 708 C C . LYS A 1 89 ? -27.337 -4.421 31.523 1.00 94.38 89 LYS A C 1
ATOM 710 O O . LYS A 1 89 ? -28.139 -4.640 32.422 1.00 94.38 89 LYS A O 1
ATOM 715 N N . PHE A 1 90 ? -26.541 -3.356 31.523 1.00 94.25 90 PHE A N 1
ATOM 716 C CA . PHE A 1 90 ? -26.571 -2.340 32.572 1.00 94.25 90 PHE A CA 1
ATOM 717 C C . PHE A 1 90 ? -27.973 -1.735 32.761 1.00 94.25 90 PHE A C 1
ATOM 719 O O . PHE A 1 90 ? -28.437 -1.583 33.893 1.00 94.25 90 PHE A O 1
ATOM 726 N N . LEU A 1 91 ? -28.663 -1.437 31.656 1.00 92.75 91 LEU A N 1
ATOM 727 C CA . LEU A 1 91 ? -30.006 -0.856 31.663 1.00 92.75 91 LEU A CA 1
ATOM 728 C C . LEU A 1 91 ? -31.099 -1.867 32.049 1.00 92.75 91 LEU A C 1
ATOM 730 O O . LEU A 1 91 ? -32.092 -1.473 32.656 1.00 92.75 91 LEU A O 1
ATOM 734 N N . THR A 1 92 ? -30.935 -3.151 31.716 1.00 92.56 92 THR A N 1
ATOM 735 C CA . THR A 1 92 ? -31.977 -4.174 31.927 1.00 92.56 92 THR A CA 1
ATOM 736 C C . THR A 1 92 ? -31.824 -4.986 33.211 1.00 92.56 92 THR A C 1
ATOM 738 O O . THR A 1 92 ? -32.812 -5.537 33.694 1.00 92.56 92 THR A O 1
ATOM 741 N N . LEU A 1 93 ? -30.609 -5.114 33.758 1.00 91.62 93 LEU A N 1
ATOM 742 C CA . LEU A 1 93 ? -30.366 -5.891 34.978 1.00 91.62 93 LEU A CA 1
ATOM 743 C C . LEU A 1 93 ? -31.099 -5.259 36.158 1.00 91.62 93 LEU A C 1
ATOM 745 O O . LEU A 1 93 ? -30.998 -4.054 36.376 1.00 91.62 93 LEU A O 1
ATOM 749 N N . GLN A 1 94 ? -31.826 -6.077 36.917 1.00 84.88 94 GLN A N 1
ATOM 750 C CA . GLN A 1 94 ? -32.539 -5.651 38.124 1.00 84.88 94 GLN A CA 1
ATOM 751 C C . GLN A 1 94 ? -31.686 -5.813 39.388 1.00 84.88 94 GLN A C 1
ATOM 753 O O . GLN A 1 94 ? -31.980 -5.192 40.406 1.00 84.88 94 GLN A O 1
ATOM 758 N N . ASP A 1 95 ? -30.621 -6.614 39.327 1.00 88.50 95 ASP A N 1
ATOM 759 C CA . ASP A 1 95 ? -29.736 -6.857 40.454 1.00 88.50 95 ASP A CA 1
ATOM 760 C C . ASP A 1 95 ? -28.651 -5.773 40.567 1.00 88.50 95 ASP A C 1
ATOM 762 O O . ASP A 1 95 ? -27.941 -5.433 39.617 1.00 88.50 95 ASP A O 1
ATOM 766 N N . THR A 1 96 ? -28.483 -5.228 41.772 1.00 86.44 96 THR A N 1
ATOM 767 C CA . THR A 1 96 ? -27.518 -4.146 42.027 1.00 86.44 96 THR A CA 1
ATOM 768 C C . THR A 1 96 ? -26.072 -4.587 41.781 1.00 86.44 96 THR A C 1
ATOM 770 O O . THR A 1 96 ? -25.247 -3.792 41.332 1.00 86.44 96 THR A O 1
ATOM 773 N N . SER A 1 97 ? -25.752 -5.860 42.040 1.00 87.56 97 SER A N 1
ATOM 774 C CA . SER A 1 97 ? -24.403 -6.413 41.862 1.00 87.56 97 SER A CA 1
ATOM 775 C C . SER A 1 97 ? -24.007 -6.501 40.382 1.00 87.56 97 SER A C 1
ATOM 777 O O . SER A 1 97 ? -22.979 -5.952 39.980 1.00 87.56 97 SER A O 1
ATOM 779 N N . GLY A 1 98 ? -24.850 -7.112 39.547 1.00 89.06 98 GLY A N 1
ATOM 780 C CA . GLY A 1 98 ? -24.661 -7.220 38.103 1.00 89.06 98 GLY A CA 1
ATOM 781 C C . GLY A 1 98 ? -24.686 -5.860 37.408 1.00 89.06 98 GLY A C 1
ATOM 782 O O . GLY A 1 98 ? -23.864 -5.600 36.520 1.00 89.06 98 GLY A O 1
ATOM 783 N N . ARG A 1 99 ? -25.541 -4.935 37.861 1.00 90.75 99 ARG A N 1
ATOM 784 C CA . ARG A 1 99 ? -25.532 -3.545 37.381 1.00 90.75 99 ARG A CA 1
ATOM 785 C C . ARG A 1 99 ? -24.222 -2.818 37.731 1.00 90.75 99 ARG A C 1
ATOM 787 O O . ARG A 1 99 ? -23.661 -2.125 36.887 1.00 90.75 99 ARG A O 1
ATOM 794 N N . MET A 1 100 ? -23.662 -3.021 38.927 1.00 90.31 100 MET A N 1
ATOM 795 C CA . MET A 1 100 ? -22.347 -2.465 39.292 1.00 90.31 100 MET A CA 1
ATOM 796 C C . MET A 1 100 ? -21.192 -3.097 38.502 1.00 90.31 100 MET A C 1
ATOM 798 O O . MET A 1 100 ? -20.266 -2.392 38.098 1.00 90.31 100 MET A O 1
ATOM 802 N N . GLN A 1 101 ? -21.237 -4.406 38.236 1.00 91.94 101 GLN A N 1
ATOM 803 C CA . GLN A 1 101 ? -20.235 -5.066 37.389 1.00 91.94 101 GLN A CA 1
ATOM 804 C C . GLN A 1 101 ? -20.256 -4.527 35.957 1.00 91.94 101 GLN A C 1
ATOM 806 O O . GLN A 1 101 ? -19.205 -4.195 35.407 1.00 91.94 101 GLN A O 1
ATOM 811 N N . THR A 1 102 ? -21.444 -4.397 35.363 1.00 94.19 102 THR A N 1
ATOM 812 C CA . THR A 1 102 ? -21.597 -3.851 34.006 1.00 94.19 102 THR A CA 1
ATOM 813 C C . THR A 1 102 ? -21.201 -2.375 33.936 1.00 94.19 102 THR A C 1
ATOM 815 O O . THR A 1 102 ? -20.525 -1.986 32.986 1.00 94.19 102 THR A O 1
ATOM 818 N N . LEU A 1 103 ? -21.482 -1.574 34.972 1.00 93.38 103 LEU A N 1
ATOM 819 C CA . LEU A 1 103 ? -20.959 -0.208 35.089 1.00 93.38 103 LEU A CA 1
ATOM 820 C C . LEU A 1 103 ? -19.426 -0.174 35.089 1.00 93.38 103 LEU A C 1
ATOM 822 O O . LEU A 1 103 ? -18.824 0.579 34.329 1.00 93.38 103 LEU A O 1
ATOM 826 N N . ASN A 1 104 ? -18.781 -1.004 35.911 1.00 92.12 104 ASN A N 1
ATOM 827 C CA . ASN A 1 104 ? -17.319 -1.069 35.970 1.00 92.12 104 ASN A CA 1
ATOM 828 C C . ASN A 1 104 ? -16.705 -1.504 34.634 1.00 92.12 104 ASN A C 1
ATOM 830 O O . ASN A 1 104 ? -15.656 -0.983 34.242 1.00 92.12 104 ASN A O 1
ATOM 834 N N . ALA A 1 105 ? -17.365 -2.415 33.914 1.00 92.75 105 ALA A N 1
ATOM 835 C CA . ALA A 1 105 ? -16.970 -2.786 32.562 1.00 92.75 105 ALA A CA 1
ATOM 836 C C . ALA A 1 105 ? -17.054 -1.582 31.606 1.00 92.75 105 ALA A C 1
ATOM 838 O O . ALA A 1 105 ? -16.068 -1.297 30.933 1.00 92.75 105 ALA A O 1
ATOM 839 N N . ILE A 1 106 ? -18.152 -0.813 31.614 1.00 93.19 106 ILE A N 1
ATOM 840 C CA . ILE A 1 106 ? -18.304 0.413 30.800 1.00 93.19 106 ILE A CA 1
ATOM 841 C C . ILE A 1 106 ? -17.186 1.419 31.103 1.00 93.19 106 ILE A C 1
ATOM 843 O O . ILE A 1 106 ? -16.511 1.878 30.184 1.00 93.19 106 ILE A O 1
ATOM 847 N N . LEU A 1 107 ? -16.939 1.716 32.385 1.00 92.88 107 LEU A N 1
ATOM 848 C CA . LEU A 1 107 ? -15.891 2.652 32.818 1.00 92.88 107 LEU A CA 1
ATOM 849 C C . LEU A 1 107 ? -14.486 2.212 32.380 1.00 92.88 107 LEU A C 1
ATOM 851 O O . LEU A 1 107 ? -13.596 3.043 32.201 1.00 92.88 107 LEU A O 1
ATOM 855 N N . THR A 1 108 ? -14.270 0.903 32.254 1.00 90.38 108 THR A N 1
ATOM 856 C CA . THR A 1 108 ? -12.990 0.331 31.827 1.00 90.38 108 THR A CA 1
ATOM 857 C C . THR A 1 108 ? -12.841 0.381 30.310 1.00 90.38 108 THR A C 1
ATOM 859 O O . THR A 1 108 ? -11.809 0.844 29.836 1.00 90.38 108 THR A O 1
ATOM 862 N N . ILE A 1 109 ? -13.871 -0.029 29.561 1.00 89.69 109 ILE A N 1
ATOM 863 C CA . ILE A 1 109 ? -13.890 -0.014 28.087 1.00 89.69 109 ILE A CA 1
ATOM 864 C C . ILE A 1 109 ? -13.754 1.417 27.554 1.00 89.69 109 ILE A C 1
ATOM 866 O O . ILE A 1 109 ? -13.060 1.646 26.571 1.00 89.69 109 ILE A O 1
ATOM 870 N N . LEU A 1 110 ? -14.386 2.386 28.222 1.00 90.75 110 LEU A N 1
ATOM 871 C CA . LEU A 1 110 ? -14.329 3.804 27.861 1.00 90.75 110 LEU A CA 1
ATOM 872 C C . LEU A 1 110 ? -13.149 4.556 28.497 1.00 90.75 110 LEU A C 1
ATOM 874 O O . LEU A 1 110 ? -13.094 5.777 28.405 1.00 90.75 110 LEU A O 1
ATOM 878 N N . HIS A 1 111 ? -12.223 3.851 29.155 1.00 89.38 111 HIS A N 1
ATOM 879 C CA . HIS A 1 111 ? -11.002 4.424 29.732 1.00 89.38 111 HIS A CA 1
ATOM 880 C C . HIS A 1 111 ? -11.223 5.643 30.646 1.00 89.38 111 HIS A C 1
ATOM 882 O O . HIS A 1 111 ? -10.449 6.597 30.619 1.00 89.38 111 HIS A O 1
ATOM 888 N N . PHE A 1 112 ? -12.243 5.597 31.508 1.00 90.75 112 PHE A N 1
ATOM 889 C CA . PHE A 1 112 ? -12.494 6.678 32.462 1.00 90.75 112 PHE A CA 1
ATOM 890 C C . PHE A 1 112 ? -11.284 6.875 33.384 1.00 90.75 112 PHE A C 1
ATOM 892 O O . PHE A 1 112 ? -10.699 5.910 33.903 1.00 90.75 112 PHE A O 1
ATOM 899 N N . SER A 1 113 ? -10.952 8.135 33.644 1.00 90.44 113 SER A N 1
ATOM 900 C CA . SER A 1 113 ? -9.940 8.511 34.625 1.00 90.44 113 SER A CA 1
ATOM 901 C C . SER A 1 113 ? -10.356 8.086 36.042 1.00 90.44 113 SER A C 1
ATOM 903 O O . SER A 1 113 ? -11.549 7.922 36.335 1.00 90.44 113 SER A O 1
ATOM 905 N N . PRO A 1 114 ? -9.401 7.924 36.977 1.00 90.94 114 PRO A N 1
ATOM 906 C CA . PRO A 1 114 ? -9.722 7.633 38.374 1.00 90.94 114 PRO A CA 1
ATOM 907 C C . PRO A 1 114 ? -10.698 8.647 38.998 1.00 90.94 114 PRO A C 1
ATOM 909 O O . PRO A 1 114 ? -11.565 8.268 39.787 1.00 90.94 114 PRO A O 1
ATOM 912 N N . GLN A 1 115 ? -10.593 9.928 38.628 1.00 93.06 115 GLN A N 1
ATOM 913 C CA . GLN A 1 115 ? -11.474 10.999 39.093 1.00 93.06 115 GLN A CA 1
ATOM 914 C C . GLN A 1 115 ? -12.913 10.793 38.602 1.00 93.06 115 GLN A C 1
ATOM 916 O O . GLN A 1 115 ? -13.842 10.802 39.413 1.00 93.06 115 GLN A O 1
ATOM 921 N N . GLU A 1 116 ? -13.098 10.543 37.304 1.00 91.19 116 GLU A N 1
ATOM 922 C CA . GLU A 1 116 ? -14.423 10.307 36.715 1.00 91.19 116 GLU A CA 1
ATOM 923 C C . GLU A 1 116 ? -15.070 9.043 37.293 1.00 91.19 116 GLU A C 1
ATOM 925 O O . GLU A 1 116 ? -16.238 9.074 37.693 1.00 91.19 116 GLU A O 1
ATOM 930 N N . LYS A 1 117 ? -14.299 7.954 37.442 1.00 91.00 117 LYS A N 1
ATOM 931 C CA . LYS A 1 117 ? -14.767 6.707 38.078 1.00 91.00 117 LYS A CA 1
ATOM 932 C C . LYS A 1 117 ? -15.292 6.950 39.492 1.00 91.00 117 LYS A C 1
ATOM 934 O O . LYS A 1 117 ? -16.369 6.465 39.850 1.00 91.00 117 LYS A O 1
ATOM 939 N N . ASN A 1 118 ? -14.561 7.727 40.290 1.00 88.19 118 ASN A N 1
ATOM 940 C CA . ASN A 1 118 ? -14.953 8.057 41.659 1.00 88.19 118 ASN A CA 1
ATOM 941 C C . ASN A 1 118 ? -16.230 8.907 41.709 1.00 88.19 118 ASN A C 1
ATOM 943 O O . ASN A 1 118 ? -17.098 8.646 42.545 1.00 88.19 118 ASN A O 1
ATOM 947 N N . CYS A 1 119 ? -16.374 9.891 40.818 1.00 90.31 119 CYS A N 1
ATOM 948 C CA . CYS A 1 119 ? -17.584 10.711 40.724 1.00 90.31 119 CYS A CA 1
ATOM 949 C C . CYS A 1 119 ? -18.819 9.872 40.368 1.00 90.31 119 CYS A C 1
ATOM 951 O O . CYS A 1 119 ? -19.823 9.928 41.081 1.00 90.31 119 CYS A O 1
ATOM 953 N N . VAL A 1 120 ? -18.727 9.043 39.323 1.00 87.81 120 VAL A N 1
ATOM 954 C CA . VAL A 1 120 ? -19.832 8.173 38.885 1.00 87.81 120 VAL A CA 1
ATOM 955 C C . VAL A 1 120 ? -20.223 7.189 39.991 1.00 87.81 120 VAL A C 1
ATOM 957 O O . VAL A 1 120 ? -21.401 7.070 40.324 1.00 87.81 120 VAL A O 1
ATOM 960 N N . THR A 1 121 ? -19.246 6.541 40.632 1.00 84.12 121 THR A N 1
ATOM 961 C CA . THR A 1 121 ? -19.509 5.567 41.707 1.00 84.12 121 THR A CA 1
ATOM 962 C C . THR A 1 121 ? -20.191 6.211 42.919 1.00 84.12 121 THR A C 1
ATOM 964 O O . THR A 1 121 ? -21.083 5.610 43.520 1.00 84.12 121 THR A O 1
ATOM 967 N N . LYS A 1 122 ? -19.812 7.445 43.283 1.00 84.31 122 LYS A N 1
ATOM 968 C CA . LYS A 1 122 ? -20.449 8.193 44.382 1.00 84.31 122 LYS A CA 1
ATOM 969 C C . LYS A 1 122 ? -21.908 8.538 44.076 1.00 84.31 122 LYS A C 1
ATOM 971 O O . LYS A 1 122 ? -22.758 8.365 44.946 1.00 84.31 122 LYS A O 1
ATOM 976 N N . LEU A 1 123 ? -22.202 8.984 42.853 1.00 81.62 123 LEU A N 1
ATOM 977 C CA . LEU A 1 123 ? -23.567 9.312 42.427 1.00 81.62 123 LEU A CA 1
ATOM 978 C C . LEU A 1 123 ? -24.471 8.073 42.401 1.00 81.62 123 LEU A C 1
ATOM 980 O O . LEU A 1 123 ? -25.588 8.125 42.911 1.00 81.62 123 LEU A O 1
ATOM 984 N N . GLN A 1 124 ? -23.974 6.950 41.876 1.00 76.62 124 GLN A N 1
ATOM 985 C CA . GLN A 1 124 ? -24.761 5.717 41.767 1.00 76.62 124 GLN A CA 1
ATOM 986 C C . GLN A 1 124 ? -25.028 5.052 43.120 1.00 76.62 124 GLN A C 1
ATOM 988 O O . GLN A 1 124 ? -26.117 4.525 43.336 1.00 76.62 124 GLN A O 1
ATOM 993 N N . ARG A 1 125 ? -24.094 5.149 44.081 1.00 67.56 125 ARG A N 1
ATOM 994 C CA . ARG A 1 125 ? -24.369 4.746 45.470 1.00 67.56 125 ARG A CA 1
ATOM 995 C C . ARG A 1 125 ? -25.583 5.508 46.023 1.00 67.56 125 ARG A C 1
ATOM 997 O O . ARG A 1 125 ? -26.507 4.902 46.544 1.00 67.56 125 ARG A O 1
ATOM 1004 N N . ASN A 1 126 ? -25.651 6.820 45.845 1.00 60.50 126 ASN A N 1
ATOM 1005 C CA . ASN A 1 126 ? -26.770 7.593 46.392 1.00 60.50 126 ASN A CA 1
ATOM 1006 C C . ASN A 1 126 ? -28.108 7.345 45.667 1.00 60.50 126 ASN A C 1
ATOM 1008 O O . ASN A 1 126 ? -29.162 7.562 46.261 1.00 60.50 126 ASN A O 1
ATOM 1012 N N . ALA A 1 127 ? -28.070 6.914 44.403 1.00 64.50 127 ALA A N 1
ATOM 1013 C CA . ALA A 1 127 ? -29.256 6.694 43.575 1.00 64.50 127 ALA A CA 1
ATOM 1014 C C . ALA A 1 127 ? -29.859 5.282 43.697 1.00 64.50 127 ALA A C 1
ATOM 1016 O O . ALA A 1 127 ? -31.053 5.131 43.460 1.00 64.50 127 ALA A O 1
ATOM 1017 N N . TRP A 1 128 ? -29.064 4.261 44.038 1.00 65.06 128 TRP A N 1
ATOM 1018 C CA . TRP A 1 128 ? -29.511 2.855 44.078 1.00 65.06 128 TRP A CA 1
ATOM 1019 C C . TRP A 1 128 ? -29.639 2.259 45.482 1.00 65.06 128 TRP A C 1
ATOM 1021 O O . TRP A 1 128 ? -30.145 1.151 45.619 1.00 65.06 128 TRP A O 1
ATOM 1031 N N . TRP A 1 129 ? -29.171 2.969 46.513 1.00 55.69 129 TRP A N 1
ATOM 1032 C CA . TRP A 1 129 ? -29.361 2.594 47.921 1.00 55.69 129 TRP A CA 1
ATOM 1033 C C . TRP A 1 129 ? -30.552 3.330 48.580 1.00 55.69 129 TRP A C 1
ATOM 1035 O O . TRP A 1 129 ? -30.623 3.385 49.807 1.00 55.69 129 TRP A O 1
ATOM 1045 N N . ARG A 1 130 ? -31.468 3.903 47.783 1.00 45.84 130 ARG A N 1
ATOM 1046 C CA . ARG A 1 130 ? -32.831 4.289 48.196 1.00 45.84 130 ARG A CA 1
ATOM 1047 C C . ARG A 1 130 ? -33.822 3.277 47.649 1.00 45.84 130 ARG A C 1
ATOM 1049 O O . ARG A 1 130 ? -34.789 2.991 48.381 1.00 45.84 130 ARG A O 1
#